Protein AF-A0A376Q1U9-F1 (afdb_monomer)

Radius of gyration: 17.08 Å; Cα contacts (8 Å, |Δi|>4): 86; chains: 1; bounding box: 34×24×62 Å

Foldseek 3Di:
DAQCLVVDDLQRRALVSLLVNLVVCVVVPQAQARSQVVLVVLQVVNVCCCVPVVDDHDDRSSVVNVVVCVVVNSHDDDDPPPDDDPDPDD

Structure (mmCIF, N/CA/C/O backbone):
data_AF-A0A376Q1U9-F1
#
_entry.id   AF-A0A376Q1U9-F1
#
loop_
_atom_site.group_PDB
_atom_site.id
_atom_site.type_symbol
_atom_site.label_atom_id
_atom_site.label_alt_id
_atom_site.label_comp_id
_atom_site.label_asym_id
_atom_site.label_entity_id
_atom_site.label_seq_id
_atom_site.pdbx_PDB_ins_code
_atom_site.Cartn_x
_atom_site.Cartn_y
_atom_site.Cartn_z
_atom_site.occupancy
_atom_site.B_iso_or_equiv
_atom_site.auth_seq_id
_atom_site.auth_comp_id
_atom_site.auth_asym_id
_atom_site.auth_atom_id
_atom_site.pdbx_PDB_model_num
ATOM 1 N N . MET A 1 1 ? 4.778 -17.274 -6.037 1.00 52.22 1 MET A N 1
ATOM 2 C CA . MET A 1 1 ? 4.176 -17.269 -4.694 1.00 52.22 1 MET A CA 1
ATOM 3 C C . MET A 1 1 ? 3.207 -16.117 -4.655 1.00 52.22 1 MET A C 1
ATOM 5 O O . MET A 1 1 ? 3.602 -15.013 -5.022 1.00 52.22 1 MET A O 1
ATOM 9 N N . ASP A 1 2 ? 1.961 -16.403 -4.306 1.00 62.12 2 ASP A N 1
ATOM 10 C CA . ASP A 1 2 ? 0.949 -15.375 -4.108 1.00 62.12 2 ASP A CA 1
ATOM 11 C C . ASP A 1 2 ? 1.230 -14.633 -2.805 1.00 62.12 2 ASP A C 1
ATOM 13 O O . ASP A 1 2 ? 1.912 -15.141 -1.917 1.00 62.12 2 ASP A O 1
ATOM 17 N N . SER A 1 3 ? 0.783 -13.386 -2.724 1.00 70.88 3 SER A N 1
ATOM 18 C CA . SER A 1 3 ? 0.923 -12.621 -1.497 1.00 70.88 3 SER A CA 1
ATOM 19 C C . SER A 1 3 ? -0.344 -12.739 -0.663 1.00 70.88 3 SER A C 1
ATOM 21 O O . SER A 1 3 ? -1.419 -12.322 -1.097 1.00 70.88 3 SER A O 1
ATOM 23 N N . ASP A 1 4 ? -0.177 -13.207 0.570 1.00 84.00 4 ASP A N 1
ATOM 24 C CA . ASP A 1 4 ? -1.255 -13.399 1.545 1.00 84.00 4 ASP A CA 1
ATOM 25 C C . ASP A 1 4 ? -1.697 -12.100 2.237 1.00 84.00 4 ASP A C 1
ATOM 27 O O . ASP A 1 4 ? -2.410 -12.134 3.237 1.00 84.00 4 ASP A O 1
ATOM 31 N N . ILE A 1 5 ? -1.338 -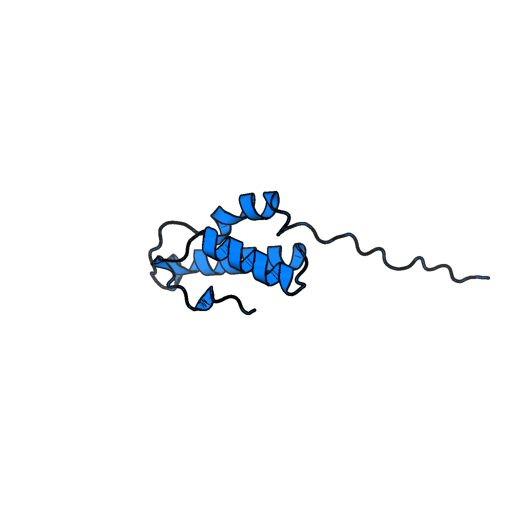10.928 1.694 1.00 88.12 5 ILE A N 1
ATOM 32 C CA . ILE A 1 5 ? -1.732 -9.623 2.253 1.00 88.12 5 ILE A CA 1
ATOM 33 C C . ILE A 1 5 ? -3.256 -9.485 2.404 1.00 88.12 5 ILE A C 1
ATOM 35 O O . ILE A 1 5 ? -3.734 -8.781 3.286 1.00 88.12 5 ILE A O 1
ATOM 39 N N . SER A 1 6 ? -4.023 -10.181 1.559 1.00 88.88 6 SER A N 1
ATOM 40 C CA . SER A 1 6 ? -5.490 -10.190 1.603 1.00 88.88 6 SER A CA 1
ATOM 41 C C . SER A 1 6 ? -6.072 -10.985 2.777 1.00 88.88 6 SER A C 1
ATOM 43 O O . SER A 1 6 ? -7.217 -10.745 3.154 1.00 88.88 6 SER A O 1
ATOM 45 N N . ALA A 1 7 ? -5.301 -11.904 3.365 1.00 91.31 7 ALA A N 1
ATOM 46 C CA . ALA A 1 7 ? -5.712 -12.700 4.520 1.00 91.31 7 ALA A CA 1
ATOM 47 C C . ALA A 1 7 ? -5.455 -11.981 5.857 1.00 91.31 7 ALA A C 1
ATOM 49 O O . ALA A 1 7 ? -5.976 -12.397 6.894 1.00 91.31 7 ALA A O 1
ATOM 50 N N . ILE A 1 8 ? -4.666 -10.902 5.846 1.00 90.50 8 ILE A N 1
ATOM 51 C CA . ILE A 1 8 ? -4.324 -10.126 7.038 1.00 90.50 8 ILE A CA 1
ATOM 52 C C . ILE A 1 8 ? -5.488 -9.197 7.382 1.00 90.50 8 ILE A C 1
ATOM 54 O O . ILE A 1 8 ? -5.990 -8.449 6.539 1.00 90.50 8 ILE A O 1
ATOM 58 N N . LYS A 1 9 ? -5.922 -9.216 8.646 1.00 90.06 9 LYS A N 1
ATOM 59 C CA . LYS A 1 9 ? -6.933 -8.268 9.121 1.00 90.06 9 LYS A CA 1
ATOM 60 C C . LYS A 1 9 ? -6.386 -6.855 9.024 1.00 90.06 9 LYS A C 1
ATOM 62 O O . LYS A 1 9 ? -5.254 -6.591 9.410 1.00 90.06 9 LYS A O 1
ATOM 67 N N . LEU A 1 10 ? -7.231 -5.910 8.626 1.00 87.31 10 LEU A N 1
ATOM 68 C CA . LEU A 1 10 ? -6.804 -4.518 8.491 1.00 87.31 10 LEU A CA 1
ATOM 69 C C . LEU A 1 10 ? -6.237 -3.917 9.795 1.00 87.31 10 LEU A C 1
ATOM 71 O O . LEU A 1 10 ? -5.335 -3.091 9.747 1.00 87.31 10 LEU A O 1
ATOM 75 N N . SER A 1 11 ? -6.721 -4.348 10.962 1.00 87.44 11 SER A N 1
ATOM 76 C CA . SER A 1 11 ? -6.188 -3.925 12.267 1.00 87.44 11 SER A CA 1
ATOM 77 C C . SER A 1 11 ? -4.770 -4.429 12.561 1.00 87.44 11 SER A C 1
ATOM 79 O O . SER A 1 11 ? -4.113 -3.894 13.447 1.00 87.44 11 SER A O 1
ATOM 81 N N . GLU A 1 12 ? -4.327 -5.470 11.859 1.00 89.69 12 GLU A N 1
ATOM 82 C CA . GLU A 1 12 ? -3.032 -6.141 12.027 1.00 89.69 12 GLU A CA 1
ATOM 83 C C . GLU A 1 12 ? -2.086 -5.863 10.850 1.00 89.69 12 GLU A C 1
ATOM 85 O O . GLU A 1 12 ? -0.919 -6.228 10.913 1.00 89.69 12 GLU A O 1
ATOM 90 N N . LEU A 1 13 ? -2.571 -5.208 9.788 1.00 90.94 13 LEU A N 1
ATOM 91 C CA . LEU A 1 13 ? -1.791 -4.909 8.594 1.00 90.94 13 LEU A CA 1
ATOM 92 C C . LEU A 1 13 ? -0.687 -3.891 8.905 1.00 90.94 13 LEU A C 1
ATOM 94 O O . LEU A 1 13 ? -0.965 -2.732 9.223 1.00 90.94 13 LEU A O 1
ATOM 98 N N . THR A 1 14 ? 0.565 -4.313 8.752 1.00 92.38 14 THR A N 1
ATOM 99 C CA . THR A 1 14 ? 1.751 -3.493 9.029 1.00 92.38 14 THR A CA 1
ATOM 100 C C . THR A 1 14 ? 2.405 -2.960 7.755 1.00 92.38 14 THR A C 1
ATOM 102 O O . THR A 1 14 ? 2.137 -3.423 6.642 1.00 92.38 14 THR A O 1
ATOM 105 N N . GLU A 1 15 ? 3.326 -1.999 7.889 1.00 92.69 15 GLU A N 1
ATOM 106 C CA . GLU A 1 15 ? 4.161 -1.573 6.760 1.00 92.69 15 GLU A CA 1
ATOM 107 C C . GLU A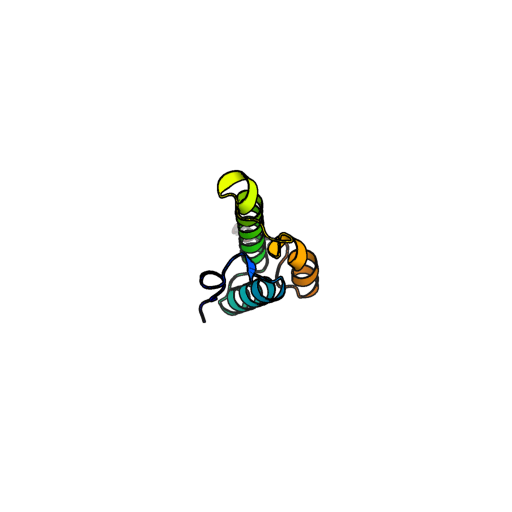 1 15 ? 5.010 -2.720 6.200 1.00 92.69 15 GLU A C 1
ATOM 109 O O . GLU A 1 15 ? 5.261 -2.760 4.995 1.00 92.69 15 GLU A O 1
ATOM 114 N N . ASN A 1 16 ? 5.449 -3.649 7.055 1.00 92.94 16 ASN A N 1
ATOM 115 C CA . ASN A 1 16 ? 6.278 -4.776 6.641 1.00 92.94 16 ASN A CA 1
ATOM 116 C C . ASN A 1 16 ? 5.510 -5.730 5.718 1.00 92.94 16 ASN A C 1
ATOM 118 O O . ASN A 1 16 ? 6.060 -6.161 4.708 1.00 92.94 16 ASN A O 1
ATOM 122 N N . ASP A 1 17 ? 4.229 -5.975 5.999 1.00 93.69 17 ASP A N 1
ATOM 123 C CA . ASP A 1 17 ? 3.369 -6.804 5.144 1.00 93.69 17 ASP A CA 1
ATOM 124 C C . ASP A 1 17 ? 3.208 -6.187 3.749 1.00 93.69 17 ASP A C 1
ATOM 126 O O . ASP A 1 17 ? 3.272 -6.881 2.732 1.00 93.69 17 ASP A O 1
ATOM 130 N N . VAL A 1 18 ? 3.075 -4.856 3.682 1.00 93.75 18 VAL A N 1
ATOM 131 C CA . VAL A 1 18 ? 3.037 -4.132 2.403 1.00 93.75 18 VAL A CA 1
ATOM 132 C C . VAL A 1 18 ? 4.373 -4.238 1.668 1.00 93.75 18 VAL A C 1
ATOM 134 O O . VAL A 1 18 ? 4.396 -4.434 0.449 1.00 93.75 18 VAL A O 1
ATOM 137 N N . ILE A 1 19 ? 5.494 -4.111 2.381 1.00 93.44 19 ILE A N 1
ATOM 138 C CA . ILE A 1 19 ? 6.831 -4.229 1.788 1.00 93.44 19 ILE A CA 1
ATOM 139 C C . ILE A 1 19 ? 7.051 -5.630 1.220 1.00 93.44 19 ILE A C 1
ATOM 141 O O . ILE A 1 19 ? 7.525 -5.756 0.088 1.00 93.44 19 ILE A O 1
ATOM 145 N N . GLU A 1 20 ? 6.675 -6.667 1.963 1.00 93.75 20 GLU A N 1
ATOM 146 C CA . GLU A 1 20 ? 6.813 -8.052 1.527 1.00 93.75 20 GLU A CA 1
ATOM 147 C C . GLU A 1 20 ? 5.909 -8.357 0.330 1.00 93.75 20 GLU A C 1
ATOM 149 O O . GLU A 1 20 ? 6.373 -8.914 -0.666 1.00 93.75 20 GLU A O 1
ATOM 154 N N . HIS A 1 21 ? 4.662 -7.874 0.338 1.00 93.12 21 HIS A N 1
ATOM 155 C CA . HIS A 1 21 ? 3.783 -7.944 -0.832 1.00 93.12 21 HIS A CA 1
ATOM 156 C C . HIS A 1 21 ? 4.448 -7.351 -2.082 1.00 93.12 21 HIS A C 1
ATOM 158 O O . HIS A 1 21 ? 4.470 -7.979 -3.142 1.00 93.12 21 HIS A O 1
ATOM 164 N N . CYS A 1 22 ? 5.047 -6.164 -1.963 1.00 92.75 22 CYS A N 1
ATOM 165 C CA . CYS A 1 22 ? 5.734 -5.509 -3.077 1.00 92.75 22 CYS A CA 1
ATOM 166 C C . CYS A 1 22 ? 6.953 -6.303 -3.566 1.00 92.75 22 CYS A C 1
ATOM 168 O O . CYS A 1 22 ? 7.188 -6.378 -4.774 1.00 92.75 22 CYS A O 1
ATOM 170 N N . ARG A 1 23 ? 7.716 -6.920 -2.653 1.00 92.25 23 ARG A N 1
ATOM 171 C CA . ARG A 1 23 ? 8.831 -7.814 -3.004 1.00 92.25 23 ARG A CA 1
ATOM 172 C C . ARG A 1 23 ? 8.342 -9.027 -3.785 1.00 92.25 23 ARG A C 1
ATOM 174 O O . ARG A 1 23 ? 8.902 -9.323 -4.838 1.00 92.25 23 ARG A O 1
ATOM 181 N N . LEU A 1 24 ? 7.282 -9.685 -3.319 1.00 92.75 24 LEU A N 1
ATOM 182 C CA . LEU A 1 24 ? 6.689 -10.842 -3.993 1.00 92.75 24 LEU A CA 1
ATOM 183 C C . LEU A 1 24 ? 6.184 -10.480 -5.393 1.00 92.75 24 LEU A C 1
ATOM 185 O O . LEU A 1 24 ? 6.474 -11.195 -6.351 1.00 92.75 24 LEU A O 1
ATOM 189 N N . ARG A 1 25 ? 5.502 -9.336 -5.540 1.00 90.31 25 ARG A N 1
ATOM 190 C CA . ARG A 1 25 ? 5.028 -8.830 -6.840 1.00 90.31 25 ARG A CA 1
ATOM 191 C C . ARG A 1 25 ? 6.182 -8.564 -7.802 1.00 90.31 25 ARG A C 1
ATOM 193 O O . ARG A 1 25 ? 6.116 -8.975 -8.959 1.00 90.31 25 ARG A O 1
ATOM 200 N N . ASN A 1 26 ? 7.250 -7.932 -7.322 1.00 90.38 26 ASN A N 1
ATOM 201 C CA . ASN A 1 26 ? 8.442 -7.684 -8.127 1.00 90.38 26 ASN A CA 1
ATOM 202 C C . ASN A 1 26 ? 9.135 -8.997 -8.540 1.00 90.38 26 ASN A C 1
ATOM 204 O O . ASN A 1 26 ? 9.487 -9.168 -9.704 1.00 90.38 26 ASN A O 1
ATOM 208 N N . ASN A 1 27 ? 9.253 -9.963 -7.622 1.00 88.81 27 ASN A N 1
ATOM 209 C CA . ASN A 1 27 ? 9.809 -11.293 -7.903 1.00 88.81 27 ASN A CA 1
ATOM 210 C C . ASN A 1 27 ? 8.942 -12.109 -8.877 1.00 88.81 27 ASN A C 1
ATOM 212 O O . ASN A 1 27 ? 9.467 -12.928 -9.626 1.00 88.81 27 ASN A O 1
ATOM 216 N N . ALA A 1 28 ? 7.629 -11.869 -8.902 1.00 89.56 28 ALA A N 1
ATOM 217 C CA . ALA A 1 28 ? 6.704 -12.440 -9.880 1.00 89.56 28 ALA A CA 1
ATOM 218 C C . ALA A 1 28 ? 6.772 -11.754 -11.264 1.00 89.56 28 ALA A C 1
ATOM 220 O O . ALA A 1 28 ? 6.028 -12.129 -12.169 1.00 89.56 28 ALA A O 1
ATOM 221 N N . GLY A 1 29 ? 7.650 -10.760 -11.445 1.00 87.69 29 GLY A N 1
ATOM 222 C CA . GLY A 1 29 ? 7.889 -10.079 -12.720 1.00 87.69 29 GLY A CA 1
ATOM 223 C C . GLY A 1 29 ? 7.162 -8.742 -12.888 1.00 87.69 29 GLY A C 1
ATOM 224 O O . GLY A 1 29 ? 7.243 -8.140 -13.961 1.00 87.69 29 GLY A O 1
ATOM 225 N N . ALA A 1 30 ? 6.464 -8.240 -11.863 1.00 88.88 30 ALA A N 1
ATOM 226 C CA . ALA A 1 30 ? 5.878 -6.904 -11.921 1.00 88.88 30 ALA A CA 1
ATOM 227 C C . ALA A 1 30 ? 6.982 -5.837 -11.880 1.00 88.88 30 ALA A C 1
ATOM 229 O O . ALA A 1 30 ? 7.782 -5.791 -10.952 1.00 88.88 30 ALA A O 1
ATOM 230 N N . GLY A 1 31 ? 7.016 -4.945 -12.871 1.00 88.25 31 GLY A N 1
ATOM 231 C CA . GLY A 1 31 ? 7.992 -3.855 -12.882 1.00 88.25 31 GLY A CA 1
ATOM 232 C C . GLY A 1 31 ? 7.722 -2.797 -11.796 1.00 88.25 31 GLY A C 1
ATOM 233 O O . GLY A 1 31 ? 6.577 -2.653 -11.354 1.00 88.25 31 GLY A O 1
ATOM 234 N N . PRO A 1 32 ? 8.715 -1.956 -11.442 1.00 88.81 32 PRO A N 1
ATOM 235 C CA . PRO A 1 32 ? 8.581 -0.941 -10.386 1.00 88.81 32 PRO A CA 1
ATOM 236 C C . PRO A 1 32 ? 7.425 0.053 -10.578 1.00 88.81 32 PRO A C 1
ATOM 238 O O . PRO A 1 32 ? 6.883 0.584 -9.609 1.00 88.81 32 PRO A O 1
ATOM 241 N N . ALA A 1 33 ? 7.020 0.312 -11.825 1.00 89.56 33 ALA A N 1
ATOM 242 C CA . ALA A 1 33 ? 5.857 1.146 -12.130 1.00 89.56 33 ALA A CA 1
ATOM 243 C C . ALA A 1 33 ? 4.529 0.443 -11.807 1.00 89.56 33 ALA A C 1
ATOM 245 O O . ALA A 1 33 ? 3.613 1.071 -11.283 1.00 89.56 33 ALA A O 1
ATOM 246 N N . THR A 1 34 ? 4.438 -0.859 -12.085 1.00 90.62 34 THR A N 1
ATOM 247 C CA . THR A 1 34 ? 3.264 -1.679 -11.763 1.00 90.62 34 THR A CA 1
ATOM 248 C C . THR A 1 34 ? 3.103 -1.791 -10.254 1.00 90.62 34 THR A C 1
ATOM 250 O O . THR A 1 34 ? 2.046 -1.460 -9.731 1.00 90.62 34 THR A O 1
ATOM 253 N N . VAL A 1 35 ? 4.181 -2.134 -9.542 1.00 92.19 35 VAL A N 1
ATOM 254 C CA . VAL A 1 35 ? 4.170 -2.207 -8.073 1.00 92.19 35 VAL A CA 1
ATOM 255 C C . VAL A 1 35 ? 3.849 -0.837 -7.460 1.00 92.19 35 VAL A C 1
ATOM 257 O O . VAL A 1 35 ? 3.105 -0.747 -6.488 1.00 92.19 35 VAL A O 1
ATOM 260 N N . SER A 1 36 ? 4.326 0.261 -8.062 1.00 92.62 36 SER A N 1
ATOM 261 C CA . SER A 1 36 ? 3.943 1.614 -7.636 1.00 92.62 36 SER A CA 1
ATOM 262 C C . SER A 1 36 ? 2.435 1.864 -7.748 1.00 92.62 36 SER A C 1
ATOM 264 O O . SER A 1 36 ? 1.878 2.529 -6.874 1.00 92.62 36 SER A O 1
ATOM 266 N N . HIS A 1 37 ? 1.778 1.394 -8.812 1.00 92.00 37 HIS A N 1
ATOM 267 C CA . HIS A 1 37 ? 0.326 1.518 -8.946 1.00 92.00 37 HIS A CA 1
ATOM 268 C C . HIS A 1 37 ? -0.412 0.661 -7.918 1.00 92.00 37 HIS A C 1
ATOM 270 O O . HIS A 1 37 ? -1.346 1.166 -7.298 1.00 92.00 37 HIS A O 1
ATOM 276 N N . ASP A 1 38 ? 0.042 -0.572 -7.685 1.00 91.19 38 ASP A N 1
ATOM 277 C CA . ASP A 1 38 ? -0.543 -1.474 -6.685 1.00 91.19 38 ASP A CA 1
ATOM 278 C C . ASP A 1 38 ? -0.547 -0.816 -5.291 1.00 91.19 38 ASP A C 1
ATOM 280 O O . ASP A 1 38 ? -1.581 -0.743 -4.629 1.00 91.19 38 ASP A O 1
ATOM 284 N N . VAL A 1 39 ? 0.587 -0.237 -4.879 1.00 93.44 39 VAL A N 1
ATOM 285 C CA . VAL A 1 39 ? 0.732 0.463 -3.587 1.00 93.44 39 VAL A CA 1
ATOM 286 C C . VAL A 1 39 ? -0.163 1.697 -3.502 1.00 93.44 39 VAL A C 1
ATOM 288 O O . VAL A 1 39 ? -0.747 1.971 -2.454 1.00 93.44 39 VAL A O 1
ATOM 291 N N . SER A 1 40 ? -0.277 2.458 -4.592 1.00 93.94 40 SER A N 1
ATOM 292 C CA . SER A 1 40 ? -1.171 3.616 -4.651 1.00 93.94 40 SER A CA 1
ATOM 293 C C . SER A 1 40 ? -2.637 3.209 -4.516 1.00 93.94 40 SER A C 1
ATOM 295 O O . SER A 1 40 ? -3.359 3.830 -3.738 1.00 93.94 40 SER A O 1
ATOM 297 N N . TYR A 1 41 ? -3.059 2.157 -5.219 1.00 93.62 41 TYR A N 1
ATOM 298 C CA . TYR A 1 41 ? -4.416 1.628 -5.125 1.00 93.62 41 TYR A CA 1
ATOM 299 C C . TYR A 1 41 ? -4.718 1.121 -3.713 1.00 93.62 41 TYR A C 1
ATOM 301 O O . TYR A 1 41 ? -5.718 1.526 -3.120 1.00 93.62 41 TYR A O 1
ATOM 309 N N . LEU A 1 42 ? -3.811 0.322 -3.140 1.00 92.81 42 LEU A N 1
ATOM 310 C CA . LEU A 1 42 ? -3.918 -0.154 -1.764 1.00 92.81 42 LEU A CA 1
ATOM 311 C C . LEU A 1 42 ? -4.066 1.025 -0.797 1.00 92.81 42 LEU A C 1
ATOM 313 O O . LEU A 1 42 ? -5.009 1.063 -0.016 1.00 92.81 42 LEU A O 1
ATOM 317 N N . GLY A 1 43 ? -3.207 2.041 -0.909 1.00 93.81 43 GLY A N 1
ATOM 318 C CA . GLY A 1 43 ? -3.296 3.251 -0.097 1.00 93.81 43 GLY A CA 1
ATOM 319 C C . GLY A 1 43 ? -4.667 3.928 -0.171 1.00 93.81 43 GLY A C 1
ATOM 320 O O . GLY A 1 43 ? -5.230 4.256 0.870 1.00 93.81 43 GLY A O 1
ATOM 321 N N . SER A 1 44 ? -5.239 4.089 -1.364 1.00 93.25 44 SER A N 1
ATOM 322 C CA . SER A 1 44 ? -6.569 4.691 -1.529 1.00 93.25 44 SER A CA 1
ATOM 323 C C . SER A 1 44 ? -7.692 3.851 -0.914 1.00 93.25 44 SER A C 1
ATOM 325 O O . SER A 1 44 ? -8.596 4.406 -0.292 1.00 93.25 44 SER A O 1
ATOM 327 N N . VAL A 1 45 ? -7.631 2.522 -1.036 1.00 91.62 45 VAL A N 1
ATOM 328 C CA . VAL A 1 45 ? -8.608 1.619 -0.403 1.00 91.62 45 VAL A CA 1
ATOM 329 C C . VAL A 1 45 ? -8.519 1.712 1.122 1.00 91.62 45 VAL A C 1
ATOM 331 O O . VAL A 1 45 ? -9.543 1.811 1.799 1.00 91.62 45 VAL A O 1
ATOM 334 N N . LEU A 1 46 ? -7.303 1.755 1.668 1.00 91.69 46 LEU A N 1
ATOM 335 C CA . LEU A 1 46 ? -7.086 1.886 3.107 1.00 91.69 46 LEU A CA 1
ATOM 336 C C . LEU A 1 46 ? -7.552 3.249 3.640 1.00 91.69 46 LEU A C 1
ATOM 338 O O . LEU A 1 46 ? -8.126 3.321 4.726 1.00 91.69 46 LEU A O 1
ATOM 342 N N . ASP A 1 47 ? -7.385 4.336 2.886 1.00 91.12 47 ASP A N 1
ATOM 343 C CA . ASP A 1 47 ? -7.938 5.643 3.273 1.00 91.12 47 ASP A CA 1
ATOM 344 C C . ASP A 1 47 ? -9.470 5.624 3.359 1.00 91.12 47 ASP A C 1
ATOM 346 O O . ASP A 1 47 ? -10.048 6.287 4.219 1.00 91.12 47 ASP A O 1
ATOM 350 N N . ALA A 1 48 ? -10.130 4.848 2.494 1.00 90.69 48 ALA A N 1
ATOM 351 C CA . ALA A 1 48 ? -11.579 4.689 2.503 1.00 90.69 48 ALA A CA 1
ATOM 352 C C . ALA A 1 48 ? -12.083 3.809 3.664 1.00 90.69 48 ALA A C 1
ATOM 354 O O . ALA A 1 48 ? -13.254 3.903 4.028 1.00 90.69 48 ALA A O 1
ATOM 355 N N . ALA A 1 49 ? -11.218 3.000 4.290 1.00 89.25 49 ALA A N 1
ATOM 356 C CA . ALA A 1 49 ? -11.599 2.049 5.338 1.00 89.25 49 ALA A CA 1
ATOM 357 C C . ALA A 1 49 ? -12.362 2.698 6.505 1.00 89.25 49 ALA A C 1
ATOM 359 O O . ALA A 1 49 ? -13.401 2.197 6.937 1.00 89.25 49 ALA A O 1
ATOM 360 N N . LYS A 1 50 ? -11.884 3.852 6.981 1.00 83.38 50 LYS A N 1
ATOM 361 C CA . LYS A 1 50 ? -12.522 4.588 8.077 1.00 83.38 50 LYS A CA 1
ATOM 362 C C . LYS A 1 50 ? -13.821 5.296 7.658 1.00 83.38 50 LYS A C 1
ATOM 364 O O . LYS A 1 50 ? -14.843 5.023 8.280 1.00 83.38 50 LYS A O 1
ATOM 369 N N . PRO A 1 51 ? -13.835 6.193 6.652 1.00 88.56 51 PRO A N 1
ATOM 370 C CA . PRO A 1 51 ? -15.040 6.947 6.300 1.00 88.56 51 PRO A CA 1
ATOM 371 C C . PRO A 1 51 ? -16.148 6.095 5.668 1.00 88.56 51 PRO A C 1
ATOM 373 O O . PRO A 1 51 ? -17.313 6.446 5.815 1.00 88.56 51 PRO A O 1
ATOM 376 N N . VAL A 1 52 ? -15.814 5.003 4.971 1.00 90.00 52 VAL A N 1
ATOM 377 C CA . VAL A 1 52 ? -16.804 4.174 4.258 1.00 90.00 52 VAL A CA 1
ATOM 378 C C . VAL A 1 52 ? -17.271 2.994 5.103 1.00 90.00 52 VAL A C 1
ATOM 380 O O . VAL A 1 52 ? -18.460 2.691 5.122 1.00 90.00 52 VAL A O 1
ATOM 383 N N . TYR A 1 53 ? -16.353 2.337 5.815 1.00 85.38 53 TYR A N 1
ATOM 384 C CA . TYR A 1 53 ? -16.644 1.083 6.519 1.00 85.38 53 TYR A CA 1
ATOM 385 C C . TYR A 1 53 ? -16.573 1.208 8.046 1.00 85.38 53 TYR A C 1
ATOM 387 O O . TYR A 1 53 ? -16.817 0.232 8.750 1.00 85.38 53 TYR A O 1
ATOM 395 N N . GLY A 1 54 ? -16.232 2.386 8.582 1.00 85.06 54 GLY A N 1
ATOM 396 C CA . GLY A 1 54 ? -16.126 2.612 10.027 1.00 85.06 54 GLY A CA 1
ATOM 397 C C . GLY A 1 54 ? -14.959 1.878 10.696 1.00 85.06 54 GLY A C 1
ATOM 398 O O . GLY A 1 54 ? -14.915 1.790 11.923 1.00 85.06 54 GLY A O 1
ATOM 399 N N . ILE A 1 55 ? -14.009 1.345 9.920 1.00 85.88 55 ILE A N 1
ATOM 400 C CA . ILE A 1 55 ? -12.894 0.562 10.457 1.00 85.88 55 ILE A CA 1
ATOM 401 C C . ILE A 1 55 ? -11.815 1.519 10.962 1.00 85.88 55 ILE A C 1
ATOM 403 O O . ILE A 1 55 ? -11.197 2.254 10.189 1.00 85.88 55 ILE A O 1
ATOM 407 N N . ASN A 1 56 ? -11.579 1.509 12.273 1.00 81.56 56 ASN A N 1
ATOM 408 C CA . ASN A 1 56 ? -10.499 2.272 12.885 1.00 81.56 56 ASN A CA 1
ATOM 409 C C . ASN A 1 56 ? -9.205 1.458 12.861 1.00 81.56 56 ASN A C 1
ATOM 411 O O . ASN A 1 56 ? -9.138 0.365 13.415 1.00 81.56 56 ASN A O 1
ATOM 415 N N . TYR A 1 57 ? -8.177 2.024 12.243 1.00 83.62 57 TYR A N 1
ATOM 416 C CA . TYR A 1 57 ? -6.819 1.497 12.229 1.00 83.62 57 TYR A CA 1
ATOM 417 C C . TYR A 1 57 ? -5.838 2.677 12.342 1.00 83.62 57 TYR A C 1
ATOM 419 O O . TYR A 1 57 ? -6.204 3.819 12.053 1.00 83.62 57 TYR A O 1
ATOM 427 N N . THR A 1 58 ? -4.633 2.424 12.851 1.00 78.44 58 THR A N 1
ATOM 428 C CA . THR A 1 58 ? -3.724 3.467 13.364 1.00 78.44 58 THR A CA 1
ATOM 429 C C . THR A 1 58 ? -3.271 4.464 12.297 1.00 78.44 58 THR A C 1
ATOM 431 O O . THR A 1 58 ? -3.315 5.676 12.503 1.00 78.44 58 THR A O 1
ATOM 434 N N . SER A 1 59 ? -2.808 3.961 11.160 1.00 86.12 59 SER A N 1
ATOM 435 C CA . SER A 1 59 ? -2.245 4.751 10.068 1.00 86.12 59 SER A CA 1
ATOM 436 C C . SER A 1 59 ? -2.246 3.905 8.802 1.00 86.12 59 SER A C 1
ATOM 438 O O . SER A 1 59 ? -2.282 2.686 8.887 1.00 86.12 59 SER A O 1
ATOM 440 N N . ASN A 1 60 ? -2.212 4.541 7.629 1.00 91.88 60 ASN A N 1
ATOM 441 C CA . ASN A 1 60 ? -2.172 3.859 6.335 1.00 91.88 60 ASN A CA 1
ATOM 442 C C . ASN A 1 60 ? -0.799 3.201 6.087 1.00 91.88 60 ASN A C 1
ATOM 444 O O . ASN A 1 60 ? 0.125 3.915 5.674 1.00 91.88 60 ASN A O 1
ATOM 448 N N . PRO A 1 61 ? -0.646 1.869 6.267 1.00 92.38 61 PRO A N 1
ATOM 449 C CA . PRO A 1 61 ? 0.646 1.203 6.128 1.00 92.38 61 PRO A CA 1
ATOM 450 C C . PRO A 1 61 ? 1.193 1.305 4.702 1.00 92.38 61 PRO A C 1
ATOM 452 O O . PRO A 1 61 ? 2.402 1.412 4.513 1.00 92.38 61 PRO A O 1
ATOM 455 N N . ALA A 1 62 ? 0.330 1.365 3.681 1.00 93.75 62 ALA A N 1
ATOM 456 C CA . ALA A 1 62 ? 0.770 1.501 2.294 1.00 93.75 62 ALA A CA 1
ATOM 457 C C . ALA A 1 62 ? 1.407 2.868 2.009 1.00 93.75 62 ALA A C 1
ATOM 459 O O . ALA A 1 62 ? 2.394 2.963 1.274 1.00 93.75 62 ALA A O 1
ATOM 460 N N . LYS A 1 63 ? 0.897 3.934 2.635 1.00 94.00 63 LYS A N 1
ATOM 461 C CA . LYS A 1 63 ? 1.520 5.264 2.564 1.00 94.00 63 LYS A CA 1
ATOM 462 C C . LYS A 1 63 ? 2.820 5.321 3.359 1.00 94.00 63 LYS A C 1
ATOM 464 O O . LYS A 1 63 ? 3.812 5.833 2.837 1.00 94.00 63 LYS A O 1
ATOM 469 N N . SER A 1 64 ? 2.828 4.770 4.572 1.00 93.50 64 SER A N 1
ATOM 470 C CA . SER A 1 64 ? 4.009 4.723 5.443 1.00 93.50 64 SER A CA 1
ATOM 471 C C . SER A 1 64 ? 5.158 3.906 4.836 1.00 93.50 64 SER A C 1
ATOM 473 O O . SER A 1 64 ? 6.318 4.303 4.931 1.00 93.50 64 SER A O 1
ATOM 475 N N . ALA A 1 65 ? 4.851 2.811 4.133 1.00 94.31 65 ALA A N 1
ATOM 476 C CA . ALA A 1 65 ? 5.831 1.951 3.467 1.00 94.31 65 ALA A CA 1
ATOM 477 C C . ALA A 1 65 ? 6.462 2.591 2.217 1.00 94.31 65 ALA A C 1
ATOM 479 O O . ALA A 1 65 ? 7.590 2.267 1.842 1.00 94.31 65 ALA A O 1
ATOM 480 N N . ARG A 1 66 ? 5.767 3.526 1.560 1.00 94.00 66 ARG A N 1
ATOM 481 C CA . ARG A 1 66 ? 6.174 4.120 0.276 1.00 94.00 66 ARG A CA 1
ATOM 482 C C . ARG A 1 66 ? 7.612 4.671 0.229 1.00 94.00 66 ARG A C 1
ATOM 484 O O . ARG A 1 66 ? 8.318 4.338 -0.725 1.00 94.00 66 ARG A O 1
ATOM 491 N N . PRO A 1 67 ? 8.104 5.472 1.199 1.00 93.38 67 PRO A N 1
ATOM 492 C CA . PRO A 1 67 ? 9.502 5.916 1.201 1.00 93.38 67 PRO A CA 1
ATOM 493 C C . PRO A 1 67 ? 10.507 4.759 1.299 1.00 93.38 67 PRO A C 1
ATOM 495 O O . PRO A 1 67 ? 11.581 4.841 0.704 1.00 93.38 67 PRO A O 1
ATOM 498 N N . TYR A 1 68 ? 10.173 3.673 2.002 1.00 93.75 68 TYR A N 1
ATOM 499 C CA . TYR A 1 68 ? 11.026 2.485 2.096 1.00 93.75 68 TYR A CA 1
ATOM 500 C C . TYR A 1 68 ? 11.045 1.708 0.781 1.00 93.75 68 TYR A C 1
ATOM 502 O O . TYR A 1 68 ? 12.114 1.345 0.303 1.00 93.75 68 TYR A O 1
ATOM 510 N N . LEU A 1 69 ? 9.887 1.532 0.145 1.00 93.00 69 LEU A N 1
ATOM 511 C CA . LEU A 1 69 ? 9.775 0.891 -1.166 1.00 93.00 69 LEU A CA 1
ATOM 512 C C . LEU A 1 69 ? 10.596 1.616 -2.243 1.00 93.00 69 LEU A C 1
ATOM 514 O O . LEU A 1 69 ? 11.237 0.967 -3.068 1.00 93.00 69 LEU A O 1
ATOM 518 N N . LEU A 1 70 ? 10.611 2.954 -2.207 1.00 92.50 70 LEU A N 1
ATOM 519 C CA . LEU A 1 70 ? 11.459 3.787 -3.068 1.00 92.50 70 LEU A CA 1
ATOM 520 C C . LEU A 1 70 ? 12.949 3.541 -2.799 1.00 92.50 70 LEU A C 1
ATOM 522 O O . LEU A 1 70 ? 13.710 3.332 -3.739 1.00 92.50 70 LEU A O 1
ATOM 526 N N . LYS A 1 71 ? 13.362 3.530 -1.524 1.00 91.25 71 LYS A N 1
ATOM 527 C CA . LYS A 1 71 ? 14.754 3.245 -1.129 1.00 91.25 71 LYS A CA 1
ATOM 528 C C . LYS A 1 71 ? 15.205 1.840 -1.539 1.00 91.25 71 LYS A C 1
ATOM 530 O O . LYS A 1 71 ? 16.365 1.657 -1.883 1.00 91.25 71 LYS A O 1
ATOM 535 N N . LEU A 1 72 ? 14.295 0.868 -1.513 1.00 90.19 72 LEU A N 1
ATOM 536 C CA . LEU A 1 72 ? 14.546 -0.518 -1.913 1.00 90.19 72 LEU A CA 1
ATOM 537 C C . LEU A 1 72 ? 14.484 -0.734 -3.436 1.00 90.19 72 LEU A C 1
ATOM 539 O O . LEU A 1 72 ? 14.746 -1.842 -3.893 1.00 90.19 72 LEU A O 1
ATOM 543 N N . GLY A 1 73 ? 14.114 0.284 -4.222 1.00 88.56 73 GLY A N 1
ATOM 544 C CA . GLY A 1 73 ? 13.967 0.171 -5.677 1.00 88.56 73 GLY A CA 1
ATOM 545 C C . GLY A 1 73 ? 12.785 -0.694 -6.135 1.00 88.56 73 GLY A C 1
ATOM 546 O O . GLY A 1 73 ? 12.689 -1.016 -7.316 1.00 88.56 73 GLY A O 1
ATOM 547 N N . LEU A 1 74 ? 11.878 -1.057 -5.221 1.00 88.75 74 LEU A N 1
ATOM 548 C CA . LEU A 1 74 ? 10.701 -1.888 -5.509 1.00 88.75 74 LEU A CA 1
ATOM 549 C C . LEU A 1 74 ? 9.604 -1.106 -6.234 1.00 88.75 74 LEU A C 1
ATOM 551 O O . LEU A 1 74 ? 8.789 -1.688 -6.942 1.00 88.75 74 LEU A O 1
ATOM 555 N N . ILE A 1 75 ? 9.585 0.217 -6.061 1.00 90.38 75 ILE A N 1
ATOM 556 C CA . ILE A 1 75 ? 8.700 1.125 -6.788 1.00 90.38 75 ILE A CA 1
ATOM 557 C C . ILE A 1 75 ? 9.517 2.214 -7.477 1.00 90.38 75 ILE A C 1
ATOM 559 O O . ILE A 1 75 ? 10.554 2.650 -6.979 1.00 90.38 75 ILE A O 1
ATOM 563 N N . GLY A 1 76 ? 9.034 2.689 -8.620 1.00 85.31 76 GLY A N 1
ATOM 564 C CA . GLY A 1 76 ? 9.743 3.700 -9.394 1.00 85.31 76 GLY A CA 1
ATOM 565 C C . GLY A 1 76 ? 8.976 4.146 -10.629 1.00 85.31 76 GLY A C 1
ATOM 566 O O . GLY A 1 76 ? 7.923 3.606 -10.966 1.00 85.31 76 GLY A O 1
ATOM 567 N N . LYS A 1 77 ? 9.507 5.159 -11.319 1.00 73.38 77 LYS A N 1
ATOM 568 C CA . LYS A 1 77 ? 8.949 5.597 -12.604 1.00 73.38 77 LYS A CA 1
ATOM 569 C C . LYS A 1 77 ? 9.147 4.499 -13.651 1.00 73.38 77 LYS A C 1
ATOM 571 O O . LYS A 1 77 ? 10.176 3.829 -13.663 1.00 73.38 77 LYS A O 1
ATOM 576 N N . SER A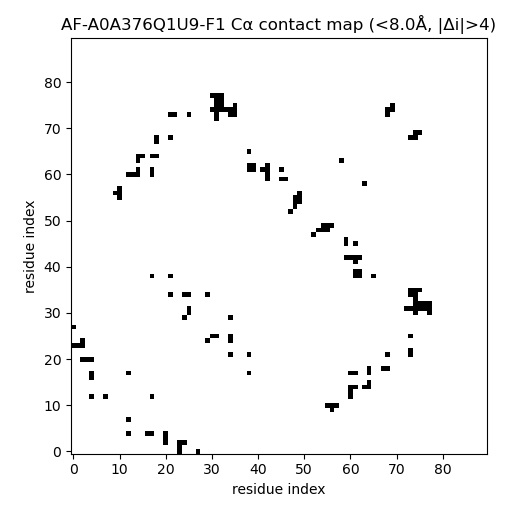 1 78 ? 8.178 4.351 -14.556 1.00 63.59 78 SER A N 1
ATOM 577 C CA . SER A 1 78 ? 8.335 3.486 -15.730 1.00 63.59 78 SER A CA 1
ATOM 578 C C . SER A 1 78 ? 9.570 3.909 -16.520 1.00 63.59 78 SER A C 1
ATOM 580 O O . SER A 1 78 ? 9.756 5.100 -16.783 1.00 63.59 78 SER A O 1
ATOM 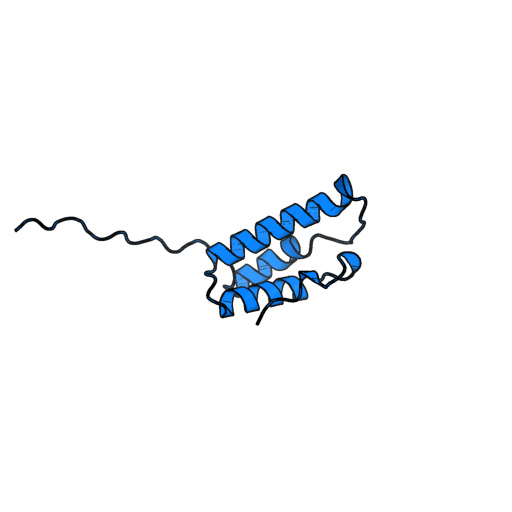582 N N . ASN A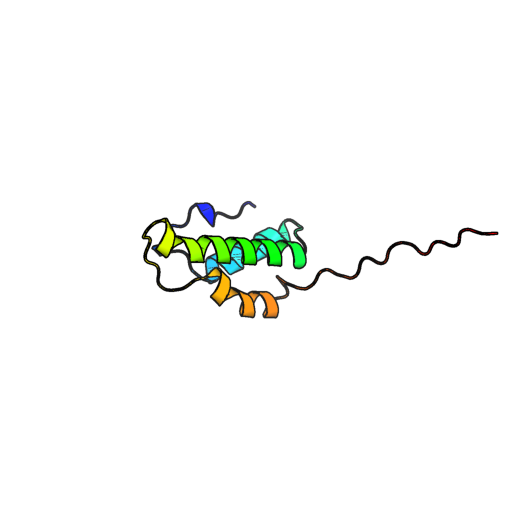 1 79 ? 10.374 2.937 -16.953 1.00 61.09 79 ASN A N 1
ATOM 583 C CA . ASN A 1 79 ? 11.443 3.200 -17.909 1.00 61.09 79 ASN A CA 1
ATOM 584 C C . ASN A 1 79 ? 10.842 3.815 -19.185 1.00 61.09 79 ASN A C 1
ATOM 586 O O . ASN A 1 79 ? 9.745 3.424 -19.610 1.00 61.09 79 ASN A O 1
ATOM 590 N N . ARG A 1 80 ? 11.533 4.792 -19.793 1.00 56.66 80 ARG A N 1
ATOM 591 C CA . ARG A 1 80 ? 11.118 5.346 -21.093 1.00 56.66 80 ARG A CA 1
ATOM 592 C C . ARG A 1 80 ? 11.145 4.206 -22.105 1.00 56.66 80 ARG A C 1
ATOM 594 O O . ARG A 1 80 ? 12.199 3.646 -22.387 1.00 56.66 80 ARG A O 1
ATOM 601 N N . ARG A 1 81 ? 9.981 3.874 -22.662 1.00 56.50 81 ARG A N 1
ATOM 602 C CA . ARG A 1 81 ? 9.883 2.966 -23.807 1.00 56.50 81 ARG A CA 1
ATOM 603 C C . ARG A 1 81 ? 10.622 3.618 -24.972 1.00 56.50 81 ARG A C 1
ATOM 605 O O . ARG A 1 81 ? 10.141 4.615 -25.508 1.00 56.50 81 ARG A O 1
ATOM 612 N N . ASN A 1 82 ? 11.779 3.082 -25.349 1.00 59.34 82 ASN A N 1
ATOM 613 C CA . ASN A 1 82 ? 12.425 3.456 -26.598 1.00 59.34 82 ASN A CA 1
ATOM 614 C C . ASN A 1 82 ? 11.626 2.794 -27.729 1.00 59.34 82 ASN A C 1
ATOM 616 O O . ASN A 1 82 ? 11.850 1.633 -28.068 1.00 59.34 82 ASN A O 1
ATOM 620 N N . ARG A 1 83 ? 10.584 3.473 -28.224 1.00 64.88 83 ARG A N 1
ATOM 621 C CA . ARG A 1 83 ? 9.850 2.994 -29.399 1.00 64.88 83 ARG A CA 1
ATOM 622 C C . ARG A 1 83 ? 10.804 3.109 -30.592 1.00 64.88 83 ARG A C 1
ATOM 624 O O . ARG A 1 83 ? 11.356 4.179 -30.814 1.00 64.88 83 ARG A O 1
ATOM 631 N N . ARG A 1 84 ? 10.994 1.981 -31.282 1.00 68.62 84 ARG A N 1
ATOM 632 C CA . ARG A 1 84 ? 11.815 1.725 -32.482 1.00 68.62 84 ARG A CA 1
ATOM 633 C C . ARG A 1 84 ? 12.078 2.984 -33.345 1.00 68.62 84 ARG A C 1
ATOM 635 O O . ARG A 1 84 ? 11.096 3.660 -33.663 1.00 68.62 84 ARG A O 1
ATOM 642 N N . PRO A 1 85 ? 13.328 3.285 -33.762 1.00 61.94 85 PRO A N 1
ATOM 643 C CA . PRO A 1 85 ? 13.557 4.296 -34.791 1.00 61.94 85 PRO A CA 1
ATOM 644 C C . PRO A 1 85 ? 12.833 3.845 -36.064 1.00 61.94 85 PRO A C 1
ATOM 646 O O . PRO A 1 85 ? 13.026 2.721 -36.523 1.00 61.94 85 PRO A O 1
ATOM 649 N N . ALA A 1 86 ? 11.939 4.684 -36.578 1.00 60.91 86 ALA A N 1
ATOM 650 C CA . ALA A 1 86 ? 11.377 4.509 -37.905 1.00 60.91 86 ALA A CA 1
ATOM 651 C C . ALA A 1 86 ? 12.193 5.385 -38.853 1.00 60.91 86 ALA A C 1
ATOM 653 O O . ALA A 1 86 ? 12.009 6.597 -38.889 1.00 60.91 86 ALA A O 1
ATOM 654 N N . SER A 1 87 ? 13.112 4.750 -39.561 1.00 55.19 87 SER A N 1
ATOM 655 C CA . SER A 1 87 ? 13.561 5.164 -40.886 1.00 55.19 87 SER A CA 1
ATOM 656 C C . SER A 1 87 ? 14.145 3.909 -41.516 1.00 55.19 87 SER A C 1
ATOM 658 O O . SER A 1 87 ? 15.342 3.642 -41.437 1.00 55.19 87 SER A O 1
ATOM 660 N N . ASP A 1 88 ? 13.228 3.071 -41.980 1.00 61.94 88 ASP A N 1
ATOM 661 C CA . ASP A 1 88 ? 13.493 2.114 -43.038 1.00 61.94 88 ASP A CA 1
ATOM 662 C C . ASP A 1 88 ? 13.196 2.899 -44.317 1.00 61.94 88 ASP A C 1
ATOM 664 O O . ASP A 1 88 ? 12.046 2.984 -44.726 1.00 61.94 88 ASP A O 1
ATOM 668 N N . ASP A 1 89 ? 14.199 3.600 -44.837 1.00 55.28 89 ASP A N 1
ATOM 669 C CA . ASP A 1 89 ? 14.192 4.113 -46.204 1.00 55.28 89 ASP A CA 1
ATOM 670 C C . ASP A 1 89 ? 15.618 3.939 -46.738 1.00 55.28 89 ASP A C 1
ATOM 672 O O . ASP A 1 89 ? 16.595 4.352 -46.105 1.00 55.28 89 ASP A O 1
ATOM 676 N N . ALA A 1 90 ? 15.684 3.192 -47.838 1.00 46.75 90 ALA A N 1
ATOM 677 C CA . ALA A 1 90 ? 16.872 2.719 -48.538 1.00 46.75 90 ALA A CA 1
ATOM 678 C C . ALA A 1 90 ? 17.625 3.827 -49.290 1.00 46.75 90 ALA A C 1
ATOM 680 O O . ALA A 1 90 ? 16.996 4.850 -49.648 1.00 46.75 90 ALA A O 1
#

Sequence (90 aa):
MDSDISAIKLSELTENDVIEHCRLRNNAGAGPATVSHDVSYLGSVLDA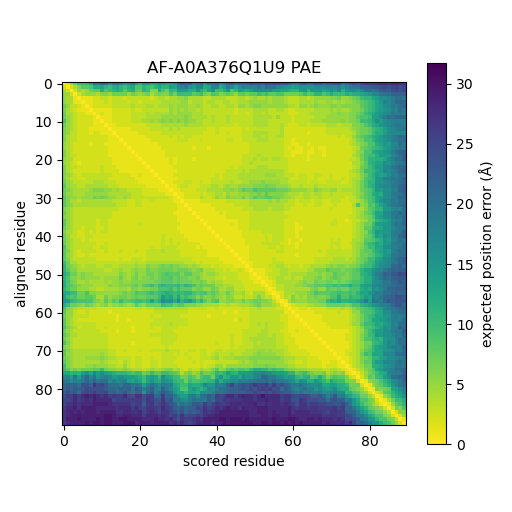AKPVYGINYTSNPAKSARPYLLKLGLIGKSNRRNRRPASDDA

Nearest PDB structures (foldseek):
  2kd1-assembly1_A  TM=7.711E-01  e=7.961E-01  Bacillus cereus ATCC 14579
  6emy-assembly1_B  TM=8.837E-01  e=3.806E+00  Enterococcus faecalis
  2kj8-assembly1_A  TM=5.974E-01  e=4.888E+00  Escherichia coli K-12

Mean predicted aligned error: 7.55 Å

Solvent-accessible surface area (backbone atoms only — not comparable to full-atom values): 5406 Å² total; per-residue (Å²): 123,84,67,67,67,83,76,50,53,74,80,71,56,43,36,63,54,47,50,50,41,42,50,42,44,40,75,73,68,43,50,28,36,55,41,39,48,52,42,51,52,51,31,55,55,54,65,42,34,39,85,75,70,67,47,81,59,97,69,59,28,43,59,70,28,44,68,55,35,46,76,71,60,50,26,46,79,67,76,82,79,81,73,74,87,86,75,94,72,135

Organism: Escherichia coli (NCBI:txid562)

pLDDT: mean 84.76, std 12.33, range [46.75, 94.31]

Secondary structure (DSSP, 8-state):
---GGGGS-TTT--HHHHHHHHHHHHHTT--HHHHHHHHHHHHHHHHHHHHHH----SS-HHHHHHHHHHHTTSS-PPPP----------

=== Feature glossary ===
The record interleaves many kinds of information about one protein. Here is each kind framed as the question it answers.

Q: What does the local fold look like, residue by residue?
A: The Foldseek 3Di string encodes local tertiary geometry as a 20-letter alphabet — one character per residue — derived from the relative positions of nearby Cα atoms. Unlike the amino-acid sequence, 3Di is a direct function of the 3D structure, so two proteins with the same fold have similar 3Di strings even at low sequence identity.

Q: Which residues are in helices, strands, or loops?
A: The SS8 string is DSSP's per-residue secondary-structure call. α-helix (H) means an i→i+4 H-bond ladder; β-strand (E) means the residue participates in a β-sheet; 3₁₀ (G) and π (I) are tighter and wider helices; T/S are turns/bends; '-' is loop.

Q: How big and how compact is the whole molecule?
A: Radius of gyration (Rg) is the root-mean-square distance of Cα atoms from their centroid — a single number for overall size and compactness. 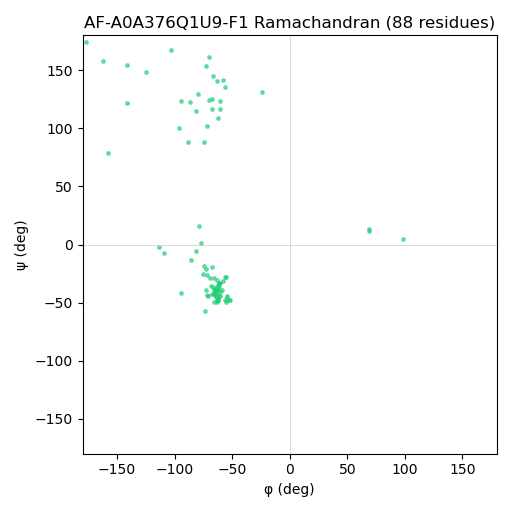A globular domain of N residues has Rg ≈ 2.2·N^0.38 Å; an extended or disordered chain has a much larger Rg. The Cα contact count is the number of residue pairs whose Cα atoms are within 8 Å and are more than four positions apart in sequence — a standard proxy for tertiary packing density. The bounding box is the smallest axis-aligned box enclosing all Cα atoms.

Q: Where is each backbone atom in 3D?
A: Structure coordinates are given as an mmCIF _atom_site loop: one row per atom with element, residue name, chain id, sequence number, and x/y/z position in Å. Only the four main-chain atoms per residue are included here; side chains are omitted to keep the record compact.

Q: What is the amino-acid chain?
A: Primary structure: the covalent order of the twenty standard amino acids along the backbone. Two proteins with the same sequence will (almost always) fold to the same structure; two with 30% identity often share a fold but not the details.

Q: What if only a Cα trace is available?
A: Three-state secondary structure (P-SEA) collapses the eight DSSP classes into helix (a), strand (b), and coil (c). P-SEA assigns these from Cα geometry alone — distances and angles — without requiring backbone oxygens, so it works on any Cα trace.

Q: What family and function is it annotated with?
A: Database cross-references. InterPro integrates a dozen domain/family signature databases into unified entries with residue-range hits. GO terms attach function/process/location labels with evidence codes. CATH codes position the fold in a four-level structural ta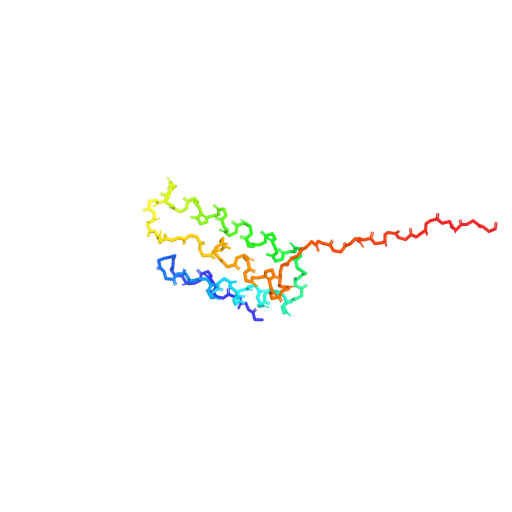xonomy. Organism is the NCBI-taxonomy species name.

Q: How confident is the AlphaFold model at each residue?
A: pLDDT is the predicted lDDT-Cα score: AlphaFold's confidence that the local environment of each residue (all inter-atomic distances within 15 Å) is correctly placed. It is a per-residue number between 0 and 100, with higher meaning more reliable.

Q: How mobile is each atom in the crystal?
A: B-factor (Debye–Waller factor) reflects atomic displacement in the crystal lattice. It is an experimental observable (units Å²), not a prediction; low values mean the atom is pinned down, high values mean it moves or is heterogeneous across the crystal.

Q: Which residues are buried vs exposed?
A: SASA measures how much of the protein is reachable by solvent. It is computed by rolling a water-sized probe over the atomic surface and summing the exposed area (Å²). Per-residue SASA distinguishes core (buried, low SASA) from surface (exposed, high SASA) residues; total SASA is a whole-molecule size measure.

Q: What do the diagnostic plots show?
A: Plot images: a contact map (which residues are close in 3D, as an N×N binary image), a Ramachandran scatter (backbone torsion angles, revealing secondary-structure composition at a glance), and — for AlphaFold structures — a PAE heatmap (pairwise prediction confidence).

Q: What known structures does this most resemble?
A: The Foldseek neighbor list gives the closest experimentally determined structures in the PDB, ranked by structural alignment. TM-score near 1 means near-identical fold; near 0.3 means only rough topology match. This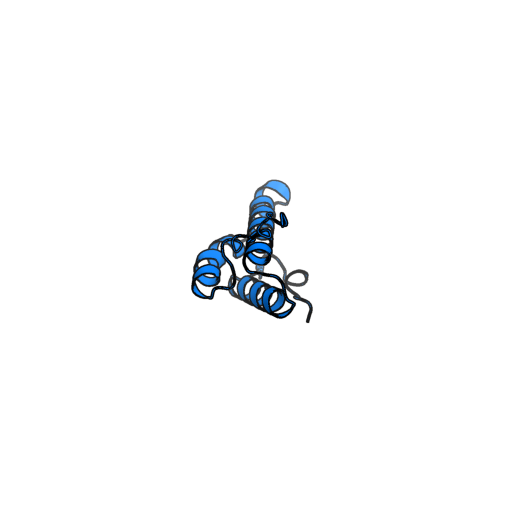 is how one finds what a novel AlphaFold prediction most resembles in the solved-structure universe.

Q: Are the domains correctly placed relative to each other?
A: Predicted aligned error is AlphaFold's pairwise confidence. Unlike pLDDT (per-residue), PAE is per-residue-pair and captures whether two parts of the structure are correctly placed relative to each other. Units are ångströms of expected positional error.

Q: What do the rendered images show?
A: Structure images are PyMOL renders from six orthogonal camera directions. Cartoon representation draws helices as coils and strands as arrows; sticks shows the backbone as bonds; surface shows the solvent-excluded envelope. Rainbow coloring maps sequence position to hue (blue→red, N→C); chain coloring assigns a distinct color per polypeptide.

Q: What are the backbone torsion angles?
A: φ (phi) and ψ (psi) are the two rotatable backbone dihedrals per residue: φ is the C(i-1)–N–Cα–C torsion, ψ is the N–Cα–C–N(i+1) torsion, both in degrees on (−180°, 180°]. α-helical residues cluster near (−60°, −45°); β-strand residues near (−120°, +130°). A Ramachandran plot is simply a scatter of (φ, ψ) for every residue.